Protein AF-A0A9W8TPR9-F1 (afdb_monomer)

Secondary structure (DSSP, 8-state):
------------PPPPPPPPSSSSPPPPTTSPPTGGGSTT--GGGS----TT-EETTTEEEEEEEEEETTEEEEEEEESS----SS---SEEEEE-----

Foldseek 3Di:
DDDPPPPPDQQQFADQDDDDPDDDDDDDPVDDDDQSPDPPDDPVQDDPDDQQDDDPSFWHFHDWPDDDPFWTKTWTFGRRDDDDDDDDDRTDTDIDGRDD

Solvent-accessible surface area (backbone atoms only — not comparable to full-atom values): 6944 Å² total; per-residue (Å²): 136,86,81,80,75,80,77,74,70,73,76,77,62,50,78,80,80,87,72,81,92,66,95,70,86,81,78,61,88,87,58,75,51,79,66,67,70,43,98,82,60,49,77,90,69,51,81,91,79,51,76,66,44,63,49,90,88,33,35,33,30,70,43,81,74,49,73,56,101,72,38,52,36,44,40,25,41,54,25,69,71,73,87,71,86,76,91,73,79,68,68,53,88,54,78,58,69,68,80,132

pLDDT: mean 75.68, std 17.82, range [37.09, 94.62]

Nearest PDB structures (foldseek):
  6pk6-assembly1_A  TM=8.295E-01  e=2.192E-02  Homo sapiens
  4ifc-assembly1_A  TM=8.035E-01  e=2.338E-02  Homo sapiens
  3llt-assembly1_A  TM=7.956E-01  e=9.649E-02  Plasmodium falciparum 3D7
  7mxk-assembly1_A  TM=4.853E-01  e=1.515E-01  Corynebacterium glutamicum ATCC 13032
  7mxb-assembly1_A  TM=5.481E-01  e=5.154E-01  Corynebacterium glutamicum ATCC 13032

Sequence (100 aa):
MISLRRVSSPTAAIMPRRFPTTGFELIDPAIKIEEETLPYYEEHEYYPMQIRNVVDDHYQVVAKLGYGATSTVWLARDLRKWEVLGAQSPYSYTKAQSGT

Structure (mmCIF, N/CA/C/O backbone):
data_AF-A0A9W8TPR9-F1
#
_entry.id   AF-A0A9W8TPR9-F1
#
loop_
_atom_site.group_PDB
_atom_site.id
_atom_site.type_symbol
_atom_site.label_atom_id
_atom_site.label_alt_id
_atom_site.label_comp_id
_atom_site.label_asym_id
_atom_site.label_entity_id
_atom_site.label_seq_id
_atom_site.pdbx_PDB_ins_code
_atom_site.Cartn_x
_atom_site.Cartn_y
_atom_site.Cartn_z
_atom_site.occupancy
_atom_site.B_iso_or_equiv
_atom_site.auth_seq_id
_atom_site.auth_comp_id
_atom_site.auth_asym_id
_atom_site.auth_atom_id
_atom_site.pdbx_PDB_model_num
ATOM 1 N N . MET A 1 1 ? 13.637 4.658 -52.936 1.00 41.22 1 MET A N 1
ATOM 2 C CA . MET A 1 1 ? 13.528 5.421 -51.673 1.00 41.22 1 MET A CA 1
ATOM 3 C C . MET A 1 1 ? 13.384 4.415 -50.544 1.00 41.22 1 MET A C 1
ATOM 5 O O . MET A 1 1 ? 12.442 3.636 -50.568 1.00 41.22 1 MET A O 1
ATOM 9 N N . ILE A 1 2 ? 14.363 4.328 -49.644 1.00 37.09 2 ILE A N 1
ATOM 10 C CA . ILE A 1 2 ? 14.395 3.306 -48.589 1.00 37.09 2 ILE A CA 1
ATOM 11 C C . ILE A 1 2 ? 13.650 3.887 -47.384 1.00 37.09 2 ILE A C 1
ATOM 13 O O . ILE A 1 2 ? 14.084 4.883 -46.812 1.00 37.09 2 ILE A O 1
ATOM 17 N N . SER A 1 3 ? 12.494 3.317 -47.047 1.00 46.28 3 SER A N 1
ATOM 18 C CA . SER A 1 3 ? 11.721 3.717 -45.869 1.00 46.28 3 SER A CA 1
ATOM 19 C C . SER A 1 3 ? 12.470 3.280 -44.607 1.00 46.28 3 SER A C 1
ATOM 21 O O . SER A 1 3 ? 12.589 2.085 -44.326 1.00 46.28 3 SER A O 1
ATOM 23 N N . LEU A 1 4 ? 13.009 4.250 -43.864 1.00 46.00 4 LEU A N 1
ATOM 24 C CA . LEU A 1 4 ? 13.567 4.034 -42.532 1.00 46.00 4 LEU A CA 1
ATOM 25 C C . LEU A 1 4 ? 12.408 3.785 -41.569 1.00 46.00 4 LEU A C 1
ATOM 27 O O . LEU A 1 4 ? 11.793 4.710 -41.041 1.00 46.00 4 LEU A O 1
ATOM 31 N N . ARG A 1 5 ? 12.105 2.508 -41.340 1.00 50.84 5 ARG A N 1
ATOM 32 C CA . ARG A 1 5 ? 11.255 2.099 -40.223 1.00 50.84 5 ARG A CA 1
ATOM 33 C C . ARG A 1 5 ? 12.059 2.408 -38.967 1.00 50.84 5 ARG A C 1
ATOM 35 O O . ARG A 1 5 ? 13.047 1.732 -38.687 1.00 50.84 5 ARG A O 1
ATOM 42 N N . ARG A 1 6 ? 11.685 3.459 -38.241 1.00 50.12 6 ARG A N 1
ATOM 43 C CA . ARG A 1 6 ? 12.199 3.696 -36.893 1.00 50.12 6 ARG A CA 1
ATOM 44 C C . ARG A 1 6 ? 11.713 2.529 -36.043 1.00 50.12 6 ARG A C 1
ATOM 46 O O . ARG A 1 6 ? 10.575 2.529 -35.590 1.00 50.12 6 ARG A O 1
ATOM 53 N N . VAL A 1 7 ? 12.551 1.510 -35.882 1.00 48.41 7 VAL A N 1
ATOM 54 C CA . VAL A 1 7 ? 12.337 0.497 -34.854 1.00 48.41 7 VAL A CA 1
ATOM 55 C C . VAL A 1 7 ? 12.568 1.229 -33.541 1.00 48.41 7 VAL A C 1
ATOM 57 O O . VAL A 1 7 ? 13.702 1.455 -33.127 1.00 48.41 7 VAL A O 1
ATOM 60 N N . SER A 1 8 ? 11.490 1.710 -32.928 1.00 51.19 8 SER A N 1
ATOM 61 C CA . SER A 1 8 ? 11.511 2.019 -31.508 1.00 51.19 8 SER A CA 1
ATOM 62 C C . SER A 1 8 ? 11.791 0.697 -30.808 1.00 51.19 8 SER A C 1
ATOM 64 O O . SER A 1 8 ? 10.899 -0.148 -30.724 1.00 51.19 8 SER A O 1
ATOM 66 N N . SER A 1 9 ? 13.039 0.480 -30.381 1.00 49.88 9 SER A N 1
ATOM 67 C CA . SER A 1 9 ? 13.333 -0.596 -29.438 1.00 49.88 9 SER A CA 1
ATOM 68 C C . SER A 1 9 ? 12.330 -0.475 -28.296 1.00 49.88 9 SER A C 1
ATOM 70 O O . SER A 1 9 ? 12.218 0.625 -27.742 1.00 49.88 9 SER A O 1
ATOM 72 N N . PRO A 1 10 ? 11.586 -1.536 -27.945 1.00 55.81 10 PRO A N 1
ATOM 73 C CA . PRO A 1 10 ? 10.855 -1.515 -26.696 1.00 55.81 10 PRO A CA 1
ATOM 74 C C . PRO A 1 10 ? 11.903 -1.267 -25.616 1.00 55.81 10 PRO A C 1
ATOM 76 O O . PRO A 1 10 ? 12.874 -2.020 -25.507 1.00 55.81 10 PRO A O 1
ATOM 79 N N . THR A 1 11 ? 11.768 -0.158 -24.889 1.00 58.88 11 THR A N 1
ATOM 80 C CA . THR A 1 11 ? 12.508 0.072 -23.651 1.00 58.88 11 THR A CA 1
ATOM 81 C C . THR A 1 11 ? 12.398 -1.228 -22.868 1.00 58.88 11 THR A C 1
ATOM 83 O O . THR A 1 11 ? 11.278 -1.661 -22.599 1.00 58.88 11 THR A O 1
ATOM 86 N N . ALA A 1 12 ? 13.513 -1.925 -22.642 1.00 61.50 12 ALA A N 1
ATOM 87 C CA . ALA A 1 12 ? 13.476 -3.261 -22.064 1.00 61.50 12 ALA A CA 1
ATOM 88 C C . ALA A 1 12 ? 12.872 -3.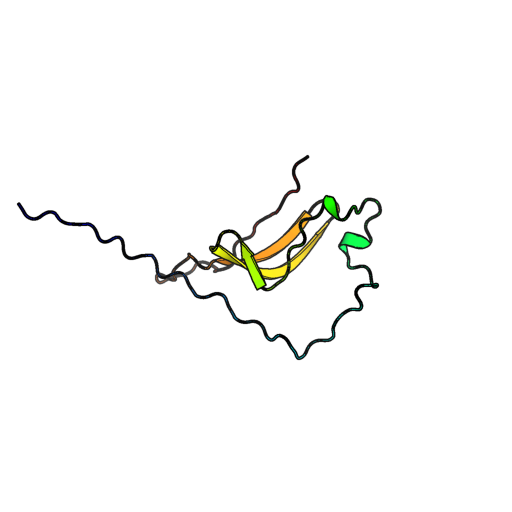150 -20.660 1.00 61.50 12 ALA A C 1
ATOM 90 O O . ALA A 1 12 ? 13.545 -2.708 -19.730 1.00 61.50 12 ALA A O 1
ATOM 91 N N . ALA A 1 13 ? 11.582 -3.469 -20.533 1.00 65.38 13 ALA A N 1
ATOM 92 C CA . ALA A 1 13 ? 10.887 -3.443 -19.261 1.00 65.38 13 ALA A CA 1
ATOM 93 C C . ALA A 1 13 ? 11.613 -4.400 -18.312 1.00 65.38 13 ALA A C 1
ATOM 95 O O . ALA A 1 13 ? 11.895 -5.553 -18.656 1.00 65.38 13 ALA A O 1
ATOM 96 N N . ILE A 1 14 ? 11.972 -3.903 -17.135 1.00 79.75 14 ILE A N 1
ATOM 97 C CA . ILE A 1 14 ? 12.659 -4.690 -16.120 1.00 79.75 14 ILE A CA 1
ATOM 98 C C . ILE A 1 14 ? 11.673 -5.743 -15.617 1.00 79.75 14 ILE A C 1
ATOM 100 O O . ILE A 1 14 ? 10.535 -5.426 -15.277 1.00 79.75 14 ILE A O 1
ATOM 104 N N . MET A 1 15 ? 12.106 -7.004 -15.536 1.00 86.25 15 MET A N 1
ATOM 105 C CA . MET A 1 15 ? 11.256 -8.046 -14.965 1.00 86.25 15 MET A CA 1
ATOM 106 C C . MET A 1 15 ? 10.887 -7.727 -13.504 1.00 86.25 15 MET A C 1
ATOM 108 O O . MET A 1 15 ? 11.767 -7.332 -12.723 1.00 86.25 15 MET A O 1
ATOM 112 N N . PRO A 1 16 ? 9.620 -7.955 -13.098 1.00 90.62 16 PRO A N 1
ATOM 113 C CA . PRO A 1 16 ? 9.216 -7.851 -11.705 1.00 90.62 16 PRO A CA 1
ATOM 114 C C . PRO A 1 16 ? 10.109 -8.709 -10.800 1.00 90.62 16 PRO A C 1
ATOM 116 O O . PRO A 1 16 ? 10.443 -9.856 -11.107 1.00 90.62 16 PRO A O 1
ATOM 119 N N . ARG A 1 17 ? 10.494 -8.163 -9.645 1.00 89.62 17 ARG A N 1
ATOM 120 C CA . ARG A 1 17 ? 11.240 -8.887 -8.613 1.00 89.62 17 ARG A CA 1
ATOM 121 C C . ARG A 1 17 ? 10.402 -10.060 -8.103 1.00 89.62 17 ARG A C 1
ATOM 123 O O . ARG A 1 17 ? 9.229 -9.903 -7.775 1.00 89.62 17 ARG A O 1
ATOM 130 N N . ARG A 1 18 ? 11.031 -11.225 -7.954 1.00 92.06 18 ARG A N 1
ATOM 131 C CA . ARG A 1 18 ? 10.437 -12.356 -7.235 1.00 92.06 18 ARG A CA 1
ATOM 132 C C . ARG A 1 18 ? 10.599 -12.148 -5.734 1.00 92.06 18 ARG A C 1
ATOM 134 O O . ARG A 1 18 ? 11.693 -11.842 -5.268 1.00 92.06 18 ARG A O 1
ATOM 141 N N . PHE A 1 19 ? 9.517 -12.339 -4.994 1.00 88.50 19 PHE A N 1
ATOM 142 C CA . PHE A 1 19 ? 9.526 -12.305 -3.536 1.00 88.50 19 PHE A CA 1
ATOM 143 C C . PHE A 1 19 ? 9.469 -13.735 -2.994 1.00 88.50 19 PHE A C 1
ATOM 145 O O . PHE A 1 19 ? 8.757 -14.564 -3.571 1.00 88.50 19 PHE A O 1
ATOM 152 N N . PRO A 1 20 ? 10.186 -14.040 -1.899 1.00 89.25 20 PRO A N 1
ATOM 153 C CA . PRO A 1 20 ? 10.075 -15.339 -1.247 1.00 89.25 20 PRO A CA 1
ATOM 154 C C . PRO A 1 20 ? 8.626 -15.553 -0.804 1.00 89.25 20 PRO A C 1
ATOM 156 O O . PRO A 1 20 ? 8.009 -14.646 -0.261 1.00 89.25 20 PRO A O 1
ATOM 159 N N . THR A 1 21 ? 8.037 -16.712 -1.082 1.00 86.12 21 THR A N 1
ATOM 160 C CA . THR A 1 21 ? 6.665 -17.068 -0.660 1.00 86.12 21 THR A CA 1
ATOM 161 C C . THR A 1 21 ? 6.623 -17.735 0.713 1.00 86.12 21 THR A C 1
ATOM 163 O O . THR A 1 21 ? 5.544 -18.017 1.213 1.00 86.12 21 THR A O 1
ATOM 166 N N . THR A 1 22 ? 7.786 -17.990 1.309 1.00 89.69 22 THR A N 1
ATOM 167 C CA . THR A 1 22 ? 7.968 -18.706 2.574 1.00 89.69 22 THR A CA 1
ATOM 168 C C . THR A 1 22 ? 9.040 -18.016 3.419 1.00 89.69 22 THR A C 1
ATOM 170 O O . THR A 1 22 ? 9.798 -17.193 2.903 1.00 89.69 22 THR A O 1
ATOM 173 N N . GLY A 1 23 ? 9.150 -18.389 4.697 1.00 91.00 23 GLY A N 1
ATOM 174 C CA . GLY A 1 23 ? 10.150 -17.828 5.618 1.00 91.00 23 GLY A CA 1
ATOM 175 C C . GLY A 1 23 ? 9.674 -16.594 6.389 1.00 91.00 23 GLY A C 1
ATOM 176 O O . GLY A 1 23 ? 10.492 -15.862 6.933 1.00 91.00 23 GLY A O 1
ATOM 177 N N . PHE A 1 24 ? 8.364 -16.365 6.421 1.00 88.00 24 PHE A N 1
ATOM 178 C CA . PHE A 1 24 ? 7.691 -15.377 7.256 1.00 88.00 24 PHE A CA 1
ATOM 179 C C . PHE A 1 24 ? 6.459 -16.028 7.886 1.00 88.00 24 PHE A C 1
ATOM 181 O O . PHE A 1 24 ? 5.914 -16.988 7.334 1.00 88.00 24 PHE A O 1
ATOM 188 N N . GLU A 1 25 ? 6.041 -15.519 9.040 1.00 89.44 25 GLU A N 1
ATOM 189 C CA . GLU A 1 25 ? 4.797 -15.940 9.677 1.00 89.44 25 GLU A CA 1
ATOM 190 C C . GLU A 1 25 ? 3.605 -15.337 8.930 1.00 89.44 25 GLU A C 1
ATOM 192 O O . GLU A 1 25 ? 3.611 -14.163 8.552 1.00 89.44 25 GLU A O 1
ATOM 197 N N . LEU A 1 26 ? 2.591 -16.164 8.684 1.00 86.00 26 LEU A N 1
ATOM 198 C CA . LEU A 1 26 ? 1.305 -15.701 8.184 1.00 86.00 26 LEU A CA 1
ATOM 199 C C . LEU A 1 26 ? 0.493 -15.166 9.357 1.00 86.00 26 LEU A C 1
ATOM 201 O O . LEU A 1 26 ? 0.354 -15.831 10.381 1.00 86.00 26 LEU A O 1
ATOM 205 N N . ILE A 1 27 ? -0.049 -13.969 9.179 1.00 84.81 27 ILE A N 1
ATOM 206 C CA . ILE A 1 27 ? -1.004 -13.382 10.111 1.00 84.81 27 ILE A CA 1
ATOM 207 C C . ILE A 1 27 ? -2.348 -14.085 9.891 1.00 84.81 27 ILE A C 1
ATOM 209 O O . ILE A 1 27 ? -2.748 -14.307 8.745 1.00 84.81 27 ILE A O 1
ATOM 213 N N . ASP A 1 28 ? -3.019 -14.462 10.980 1.00 88.94 28 ASP A N 1
ATOM 214 C CA . ASP A 1 28 ? -4.383 -14.988 10.924 1.00 88.94 28 ASP A CA 1
ATOM 215 C C . ASP A 1 28 ? -5.298 -13.929 10.279 1.00 88.94 28 ASP A C 1
ATOM 217 O O . ASP A 1 28 ? -5.321 -12.799 10.769 1.00 88.94 28 ASP A O 1
ATOM 221 N N . PRO A 1 29 ? -6.054 -14.255 9.214 1.00 84.56 29 PRO A N 1
ATOM 222 C CA . PRO A 1 29 ? -6.989 -13.324 8.582 1.00 84.56 29 PRO A CA 1
ATOM 223 C C . PRO A 1 29 ? -8.024 -12.706 9.535 1.00 84.56 29 PRO A C 1
ATOM 225 O O . PRO A 1 29 ? -8.612 -11.683 9.204 1.00 84.56 29 PRO A O 1
ATOM 228 N N . ALA A 1 30 ? -8.275 -13.312 10.700 1.00 87.88 30 ALA A N 1
ATOM 229 C CA . ALA A 1 30 ? -9.151 -12.748 11.727 1.00 87.88 30 ALA A CA 1
ATOM 230 C C . ALA A 1 30 ? -8.517 -11.577 12.505 1.00 87.88 30 ALA A C 1
ATOM 232 O O . ALA A 1 30 ? -9.221 -10.846 13.208 1.00 87.88 30 ALA A O 1
ATOM 233 N N . ILE A 1 31 ? -7.194 -11.406 12.426 1.00 89.56 31 ILE A N 1
ATOM 234 C CA . ILE A 1 31 ? -6.480 -10.303 13.067 1.00 89.56 31 ILE A CA 1
ATOM 235 C C . ILE A 1 31 ? -6.580 -9.078 12.167 1.00 89.56 31 ILE A C 1
ATOM 237 O O . ILE A 1 31 ? -6.042 -9.061 11.062 1.00 89.56 31 ILE A O 1
ATOM 241 N N . LYS A 1 32 ? -7.214 -8.029 12.695 1.00 86.12 32 LYS A N 1
ATOM 242 C CA . LYS A 1 32 ? -7.338 -6.754 11.996 1.00 86.12 32 LYS A CA 1
ATOM 243 C C . LYS A 1 32 ? -5.976 -6.128 11.725 1.00 86.12 32 LYS A C 1
ATOM 245 O O . LYS A 1 32 ? -5.195 -5.928 12.661 1.00 86.12 32 LYS A O 1
ATOM 250 N N . ILE A 1 33 ? -5.724 -5.776 10.469 1.00 84.50 33 ILE A N 1
ATOM 251 C CA . ILE A 1 33 ? -4.556 -4.964 10.099 1.00 84.50 33 ILE A CA 1
ATOM 252 C C . ILE A 1 33 ? -4.822 -3.487 10.385 1.00 84.50 33 ILE A C 1
ATOM 254 O O . ILE A 1 33 ? -5.926 -3.100 10.764 1.00 84.50 33 ILE A O 1
ATOM 258 N N . GLU A 1 34 ? -3.814 -2.632 10.247 1.00 84.06 34 GLU A N 1
ATOM 259 C CA . GLU A 1 34 ? -3.896 -1.311 10.851 1.00 84.06 34 GLU A CA 1
ATOM 260 C C . GLU A 1 34 ? -5.012 -0.419 10.276 1.00 84.06 34 GLU A C 1
ATOM 262 O O . GLU A 1 34 ? -5.701 0.245 11.052 1.00 84.06 34 GLU A O 1
ATOM 267 N N . GLU A 1 35 ? -5.265 -0.440 8.962 1.00 81.88 35 GLU A N 1
ATOM 268 C CA . GLU A 1 35 ? -6.410 0.265 8.361 1.00 81.88 35 GLU A CA 1
ATOM 269 C C . GLU A 1 35 ? -7.755 -0.226 8.918 1.00 81.88 35 GLU A C 1
ATOM 271 O O . GLU A 1 35 ? -8.636 0.585 9.190 1.00 81.88 35 GLU A O 1
ATOM 276 N N . GLU A 1 36 ? -7.894 -1.529 9.168 1.00 85.69 36 GLU A N 1
ATOM 277 C CA . GLU A 1 36 ? -9.128 -2.168 9.658 1.00 85.69 36 GLU A CA 1
ATOM 278 C C . GLU A 1 36 ? -9.456 -1.824 11.122 1.00 85.69 36 GLU A C 1
ATOM 280 O O . GLU A 1 36 ? -10.547 -2.128 11.628 1.00 85.69 36 GLU A O 1
ATOM 285 N N . THR A 1 37 ? -8.509 -1.193 11.824 1.00 87.19 37 THR A N 1
ATOM 286 C CA . THR A 1 37 ? -8.707 -0.662 13.181 1.00 87.19 37 THR A CA 1
ATOM 287 C C . THR A 1 37 ? -9.343 0.728 13.198 1.00 87.19 37 THR A C 1
ATOM 289 O O . THR A 1 37 ? -9.738 1.204 14.267 1.00 87.19 37 THR A O 1
ATOM 292 N N . LEU A 1 38 ? -9.462 1.391 12.043 1.00 85.62 38 LEU A N 1
ATOM 293 C CA . LEU A 1 38 ? -10.008 2.740 11.965 1.00 85.62 38 LEU A CA 1
ATOM 294 C C . LEU A 1 38 ? -11.528 2.742 12.233 1.00 85.62 38 LEU A C 1
ATOM 296 O O . LEU A 1 38 ? -12.233 1.859 11.749 1.00 85.62 38 LEU A O 1
ATOM 300 N N . PRO A 1 39 ? -12.068 3.751 12.952 1.00 83.44 39 PRO A N 1
ATOM 301 C CA . PRO A 1 39 ? -13.487 3.795 13.333 1.00 83.44 39 PRO A CA 1
ATOM 302 C C . PRO A 1 39 ? -14.480 3.815 12.162 1.00 83.44 39 PRO A C 1
ATOM 304 O O . PRO A 1 39 ? -15.655 3.536 12.366 1.00 83.44 39 PRO A O 1
ATOM 307 N N . TYR A 1 40 ? -14.008 4.177 10.968 1.00 83.25 40 TYR A N 1
ATOM 308 C CA . TYR A 1 40 ? -14.801 4.328 9.747 1.00 83.25 40 TYR A CA 1
ATOM 309 C C . TYR A 1 40 ? -14.243 3.468 8.608 1.00 83.25 40 TYR A C 1
ATOM 311 O O . TYR A 1 40 ? -14.339 3.841 7.445 1.00 83.25 40 TYR A O 1
ATOM 319 N N . TYR A 1 41 ? -13.570 2.366 8.943 1.00 83.38 41 TYR A N 1
ATOM 320 C CA . TYR A 1 41 ? -13.089 1.438 7.933 1.00 83.38 41 TYR A CA 1
ATOM 321 C C . TYR A 1 41 ? -14.264 0.696 7.292 1.00 83.38 41 TYR A C 1
ATOM 323 O O . TYR A 1 41 ? -14.990 -0.024 7.975 1.00 83.38 41 TYR A O 1
ATOM 331 N N . GLU A 1 42 ? -14.381 0.821 5.976 1.00 84.31 42 GLU A N 1
ATOM 332 C CA . GLU A 1 42 ? -15.289 0.044 5.138 1.00 84.31 42 GLU A CA 1
ATOM 333 C C . GLU A 1 42 ? -14.455 -0.636 4.046 1.00 84.31 42 GLU A C 1
ATOM 335 O O . GLU A 1 42 ? -13.813 0.041 3.244 1.00 84.31 42 GLU A O 1
ATOM 340 N N . GLU A 1 43 ? -14.441 -1.973 4.002 1.00 81.69 43 GLU A N 1
ATOM 341 C CA . GLU A 1 43 ? -13.557 -2.759 3.117 1.00 81.69 43 GLU A CA 1
ATOM 342 C C . GLU A 1 43 ? -13.648 -2.316 1.647 1.00 81.69 43 GLU A C 1
ATOM 344 O O . GLU A 1 43 ? -12.635 -2.205 0.959 1.00 81.69 43 GLU A O 1
ATOM 349 N N . HIS A 1 44 ? -14.853 -1.983 1.177 1.00 83.31 44 HIS A N 1
ATOM 350 C CA . HIS A 1 44 ? -15.093 -1.564 -0.204 1.00 83.31 44 HIS A CA 1
ATOM 351 C C . HIS A 1 44 ? -14.554 -0.163 -0.545 1.00 83.31 44 HIS A C 1
ATOM 353 O O . HIS A 1 44 ? -14.480 0.188 -1.722 1.00 83.31 44 HIS A O 1
ATOM 359 N N . GLU A 1 45 ? -14.211 0.660 0.452 1.00 81.62 45 GLU A N 1
ATOM 360 C CA . GLU A 1 45 ? -13.624 1.995 0.246 1.00 81.62 45 GLU A CA 1
ATOM 361 C C . GLU A 1 45 ? -12.095 1.948 0.127 1.00 81.62 45 GLU A C 1
ATOM 363 O O . GLU A 1 45 ? -11.473 2.920 -0.318 1.00 81.62 45 GLU A O 1
ATOM 368 N N . TYR A 1 46 ? -11.480 0.817 0.488 1.00 77.25 46 TYR A N 1
ATOM 369 C CA . TYR A 1 46 ? -10.037 0.629 0.440 1.00 77.25 46 TYR A CA 1
ATOM 370 C C . TYR A 1 46 ? -9.633 -0.238 -0.746 1.00 77.25 46 TYR A C 1
ATOM 372 O O . TYR A 1 46 ? -10.179 -1.304 -1.009 1.00 77.25 46 TYR A O 1
ATOM 380 N N . TYR A 1 47 ? -8.602 0.206 -1.459 1.00 80.38 47 TYR A N 1
ATOM 381 C CA . TYR A 1 47 ? -8.009 -0.597 -2.517 1.00 80.38 47 TYR A CA 1
ATOM 382 C C . TYR A 1 47 ? -7.139 -1.709 -1.895 1.00 80.38 47 TYR A C 1
ATOM 384 O O . TYR A 1 47 ? -6.170 -1.374 -1.202 1.00 80.38 47 TYR A O 1
ATOM 3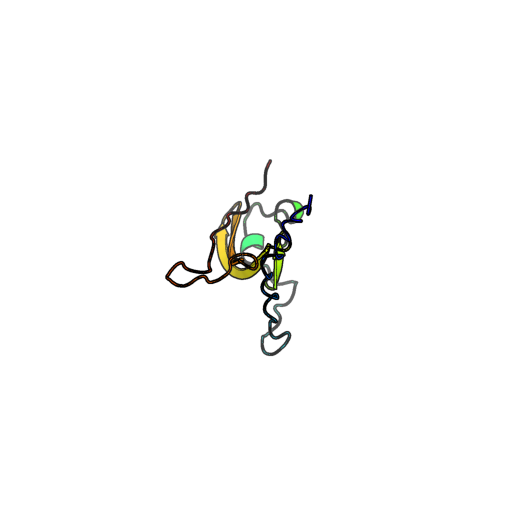92 N N . PRO A 1 48 ? -7.414 -3.007 -2.148 1.00 81.25 48 PRO A N 1
ATOM 393 C CA . PRO A 1 48 ? -6.731 -4.134 -1.503 1.00 81.25 48 PRO A CA 1
ATOM 394 C C . PRO A 1 48 ? -5.340 -4.388 -2.113 1.00 81.25 48 PRO A C 1
ATOM 396 O O . PRO A 1 48 ? -5.058 -5.440 -2.689 1.00 81.25 48 PRO A O 1
ATOM 399 N N . MET A 1 49 ? -4.454 -3.394 -2.027 1.00 88.44 49 MET A N 1
ATOM 400 C CA . MET A 1 49 ? -3.085 -3.477 -2.537 1.00 88.44 49 MET A CA 1
ATOM 401 C C . MET A 1 49 ? -2.260 -4.475 -1.714 1.00 88.44 49 MET A C 1
ATOM 403 O O . MET A 1 49 ? -2.260 -4.444 -0.485 1.00 88.44 49 MET A O 1
ATOM 407 N N . GLN A 1 50 ? -1.479 -5.309 -2.394 1.00 88.81 50 GLN A N 1
ATOM 408 C CA . GLN A 1 50 ? -0.565 -6.275 -1.795 1.00 88.81 50 GLN A CA 1
ATOM 409 C C . GLN A 1 50 ? 0.867 -6.075 -2.300 1.00 88.81 50 GLN A C 1
ATOM 411 O O . GLN A 1 50 ? 1.123 -5.713 -3.454 1.00 88.81 50 GLN A O 1
ATOM 416 N N . ILE A 1 51 ? 1.841 -6.389 -1.441 1.00 90.50 51 ILE A N 1
ATOM 417 C CA . ILE A 1 51 ? 3.241 -6.522 -1.864 1.00 90.50 51 ILE A CA 1
ATOM 418 C C . ILE A 1 51 ? 3.304 -7.554 -2.995 1.00 90.50 51 ILE A C 1
ATOM 420 O O . ILE A 1 51 ? 2.657 -8.596 -2.908 1.00 90.50 51 ILE A O 1
ATOM 424 N N . ARG A 1 52 ? 4.132 -7.287 -4.015 1.00 92.00 52 ARG A N 1
ATOM 425 C CA . ARG A 1 52 ? 4.267 -8.009 -5.300 1.00 92.00 52 ARG A CA 1
ATOM 426 C C . ARG A 1 52 ? 3.326 -7.545 -6.400 1.00 92.00 52 ARG A C 1
ATOM 428 O O . ARG A 1 52 ? 3.656 -7.830 -7.553 1.00 92.00 52 ARG A O 1
ATOM 435 N N . ASN A 1 53 ? 2.209 -6.874 -6.098 1.00 93.38 53 ASN A N 1
ATOM 436 C CA . ASN A 1 53 ? 1.324 -6.401 -7.161 1.00 93.38 53 ASN A CA 1
ATOM 437 C C . ASN A 1 53 ? 2.093 -5.506 -8.134 1.00 93.38 53 ASN A C 1
ATOM 439 O O . ASN A 1 53 ? 2.944 -4.711 -7.730 1.00 93.38 53 ASN A O 1
ATOM 443 N N . VAL A 1 54 ? 1.785 -5.665 -9.418 1.00 92.75 54 VAL A N 1
ATOM 444 C CA . VAL A 1 54 ? 2.267 -4.791 -10.481 1.00 92.75 54 VAL A CA 1
ATOM 445 C C . VAL A 1 54 ? 1.078 -3.970 -10.949 1.00 92.75 54 VAL A C 1
ATOM 447 O O . VAL A 1 54 ? 0.078 -4.525 -11.396 1.00 92.75 54 VAL A O 1
ATOM 450 N N . VAL A 1 55 ? 1.184 -2.655 -10.803 1.00 91.69 55 VAL A N 1
ATOM 451 C CA . VAL A 1 55 ? 0.161 -1.696 -11.222 1.00 91.69 55 VAL A CA 1
ATOM 452 C C . VAL A 1 55 ? 0.552 -1.142 -12.588 1.00 91.69 55 VAL A C 1
ATOM 454 O O . VAL A 1 55 ? 1.701 -0.729 -12.773 1.00 91.69 55 VAL A O 1
ATOM 457 N N . ASP A 1 56 ? -0.391 -1.152 -13.534 1.00 89.50 56 ASP A N 1
ATOM 458 C CA . ASP A 1 56 ? -0.214 -0.666 -14.915 1.00 89.50 56 ASP A CA 1
ATOM 459 C C . ASP A 1 56 ? 0.997 -1.280 -15.650 1.00 89.50 56 ASP A C 1
ATOM 461 O O . ASP A 1 56 ? 1.657 -0.616 -16.442 1.00 89.50 56 ASP A O 1
ATOM 465 N N . ASP A 1 57 ? 1.378 -2.525 -15.343 1.00 87.44 57 ASP A N 1
ATOM 466 C CA . ASP A 1 57 ? 2.598 -3.154 -15.885 1.00 87.44 57 ASP A CA 1
ATOM 467 C C . ASP A 1 57 ? 3.875 -2.299 -15.694 1.00 87.44 57 ASP A C 1
ATOM 469 O O . ASP A 1 57 ? 4.837 -2.383 -16.464 1.00 87.44 57 ASP A O 1
ATOM 473 N N . HIS A 1 58 ? 3.882 -1.431 -14.674 1.00 89.50 58 HIS A N 1
ATOM 474 C CA . HIS A 1 58 ? 4.900 -0.395 -14.480 1.00 89.50 58 HIS A CA 1
ATOM 475 C C . HIS A 1 58 ? 5.425 -0.372 -13.053 1.00 89.50 58 HIS A C 1
ATOM 477 O O . HIS A 1 58 ? 6.635 -0.401 -12.849 1.00 89.50 58 HIS A O 1
ATOM 483 N N . TYR A 1 59 ? 4.552 -0.340 -12.055 1.00 92.12 59 TYR A N 1
ATOM 484 C CA . TYR A 1 59 ? 4.967 -0.138 -10.671 1.00 92.12 59 TYR A CA 1
ATOM 485 C C . TYR A 1 59 ? 4.788 -1.416 -9.871 1.00 92.12 59 TYR A C 1
ATOM 487 O O . TYR A 1 59 ? 3.666 -1.836 -9.603 1.00 92.12 59 TYR A O 1
ATOM 495 N N . GLN A 1 60 ? 5.897 -2.032 -9.466 1.00 94.19 60 GLN A N 1
ATOM 496 C CA . GLN A 1 60 ? 5.853 -3.189 -8.583 1.00 94.19 60 GLN A CA 1
ATOM 497 C C . GLN A 1 60 ? 5.888 -2.755 -7.117 1.00 94.19 60 GLN A C 1
ATOM 499 O O . GLN A 1 60 ? 6.895 -2.212 -6.660 1.00 94.19 60 GLN A O 1
ATOM 504 N N . VAL A 1 61 ? 4.837 -3.059 -6.361 1.00 94.62 61 VAL A N 1
ATOM 505 C CA . VAL A 1 61 ? 4.748 -2.774 -4.923 1.00 94.62 61 VAL A CA 1
ATOM 506 C C . VAL A 1 61 ? 5.745 -3.634 -4.145 1.00 94.62 61 VAL A C 1
ATOM 508 O O . VAL A 1 61 ? 5.758 -4.862 -4.275 1.00 94.62 61 VAL A O 1
ATOM 511 N N . VAL A 1 62 ? 6.583 -2.996 -3.323 1.00 94.25 62 VAL A N 1
ATOM 512 C CA . VAL A 1 62 ? 7.671 -3.663 -2.584 1.00 94.25 62 VAL A CA 1
ATOM 513 C C . VAL A 1 62 ? 7.545 -3.558 -1.066 1.00 94.25 62 VAL A C 1
ATOM 515 O O . VAL A 1 62 ? 8.036 -4.447 -0.376 1.00 94.25 62 VAL A O 1
ATOM 518 N N . ALA A 1 63 ? 6.897 -2.513 -0.5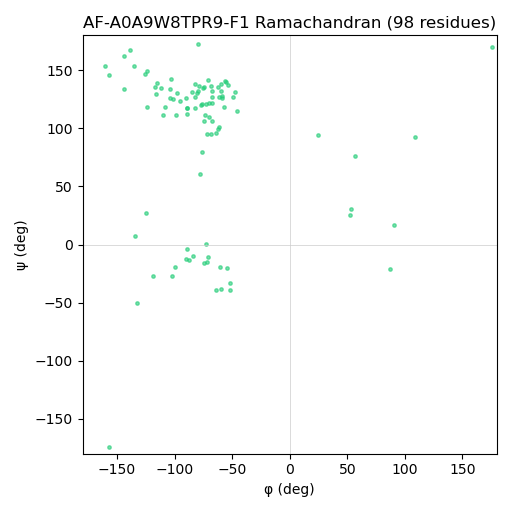47 1.00 92.12 63 ALA A N 1
ATOM 519 C CA . ALA A 1 63 ? 6.662 -2.333 0.885 1.00 92.12 63 ALA A CA 1
AT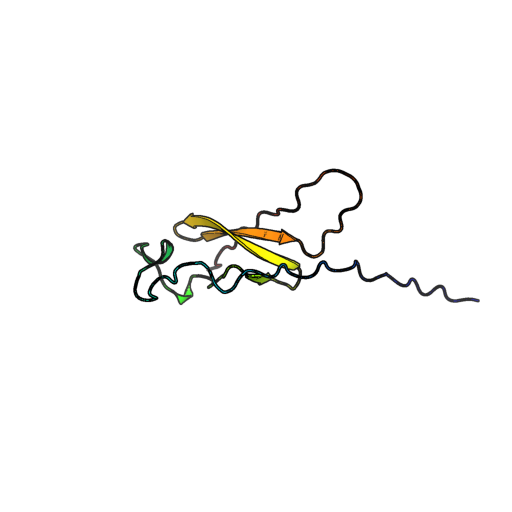OM 520 C C . ALA A 1 63 ? 5.511 -1.349 1.138 1.00 92.12 63 ALA A C 1
ATOM 522 O O . ALA A 1 63 ? 5.278 -0.444 0.335 1.00 92.12 63 ALA A O 1
ATOM 523 N N . LYS A 1 64 ? 4.836 -1.494 2.279 1.00 92.06 64 LYS A N 1
ATOM 524 C CA . LYS A 1 64 ? 3.939 -0.476 2.84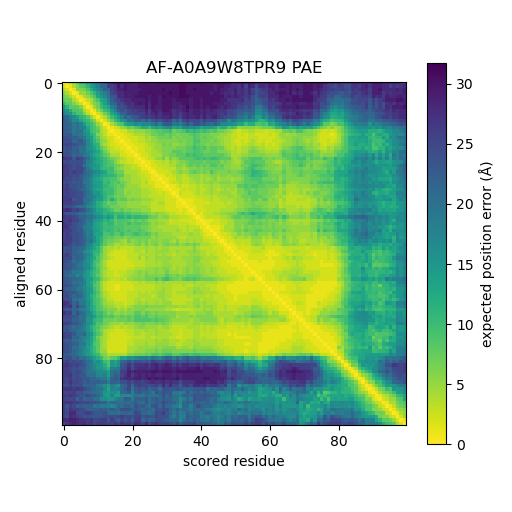1 1.00 92.06 64 LYS A CA 1
ATOM 525 C C . LYS A 1 64 ? 4.784 0.508 3.653 1.00 92.06 64 LYS A C 1
ATOM 527 O O . LYS A 1 64 ? 5.617 0.075 4.444 1.00 92.06 64 LYS A O 1
ATOM 532 N N . LEU A 1 65 ? 4.609 1.809 3.434 1.00 91.44 65 LEU A N 1
ATOM 533 C CA . LEU A 1 65 ? 5.353 2.856 4.150 1.00 91.44 65 LEU A CA 1
ATOM 534 C C . LEU A 1 65 ? 4.530 3.512 5.258 1.00 91.44 65 LEU A C 1
ATOM 536 O O . LEU A 1 65 ? 5.096 4.028 6.216 1.00 91.44 65 LEU A O 1
ATOM 540 N N . GLY A 1 66 ? 3.206 3.515 5.125 1.00 88.94 66 GLY A N 1
ATOM 541 C CA . GLY A 1 66 ? 2.312 4.094 6.117 1.00 88.94 66 GLY A CA 1
ATOM 542 C C . GLY A 1 66 ? 0.860 4.051 5.669 1.00 88.94 66 GLY A C 1
ATOM 543 O O . GLY A 1 66 ? 0.566 3.744 4.514 1.00 88.94 66 GLY A O 1
ATOM 544 N N . TYR A 1 67 ? -0.036 4.371 6.591 1.00 87.75 67 TYR A N 1
ATOM 545 C CA . TYR A 1 67 ? -1.477 4.410 6.382 1.00 87.75 67 TYR A CA 1
ATOM 546 C C . TYR A 1 67 ? -2.081 5.567 7.183 1.00 87.75 67 TYR A C 1
ATOM 548 O O . TYR A 1 67 ? -1.456 6.115 8.093 1.00 87.75 67 TYR A O 1
ATOM 556 N N . GLY A 1 68 ? -3.293 5.958 6.818 1.00 83.50 68 GLY A N 1
ATOM 557 C CA . GLY A 1 68 ? -4.085 6.956 7.517 1.00 83.50 68 GLY A CA 1
ATOM 558 C C . GLY A 1 68 ? -5.563 6.760 7.217 1.00 83.50 68 GLY A C 1
ATOM 559 O O . GLY A 1 68 ? -5.939 5.817 6.526 1.00 83.50 68 GLY A O 1
ATOM 560 N N . ALA A 1 69 ? -6.388 7.686 7.705 1.00 78.50 69 ALA A N 1
ATOM 561 C CA . ALA A 1 69 ? -7.843 7.578 7.629 1.00 78.50 69 ALA A CA 1
ATOM 562 C C . ALA A 1 69 ? -8.383 7.301 6.216 1.00 78.50 69 ALA A C 1
ATOM 564 O O . ALA A 1 69 ? -9.377 6.614 6.086 1.00 78.50 69 ALA A O 1
ATOM 565 N N . THR A 1 70 ? -7.739 7.812 5.164 1.00 80.31 70 THR A N 1
ATOM 566 C CA . THR A 1 70 ? -8.255 7.722 3.785 1.00 80.31 70 THR A CA 1
ATOM 567 C C . THR A 1 70 ? -7.206 7.309 2.755 1.00 80.31 70 THR A C 1
ATOM 569 O O . THR A 1 70 ? -7.442 7.391 1.552 1.00 80.31 70 THR A O 1
ATOM 572 N N . SER A 1 71 ? -6.000 6.930 3.183 1.00 81.44 71 SER A N 1
ATOM 573 C CA . SER A 1 71 ? -4.932 6.607 2.234 1.00 81.44 71 SER A CA 1
ATOM 574 C C . SER A 1 71 ? -3.872 5.701 2.828 1.00 81.44 71 SER A C 1
ATOM 576 O O . SER A 1 71 ? -3.468 5.895 3.975 1.00 81.44 71 SER A O 1
ATOM 578 N N . THR A 1 72 ? -3.326 4.830 1.987 1.00 87.81 72 THR A N 1
ATOM 579 C CA . THR A 1 72 ? -2.146 4.015 2.279 1.00 87.81 72 THR A CA 1
ATOM 580 C C 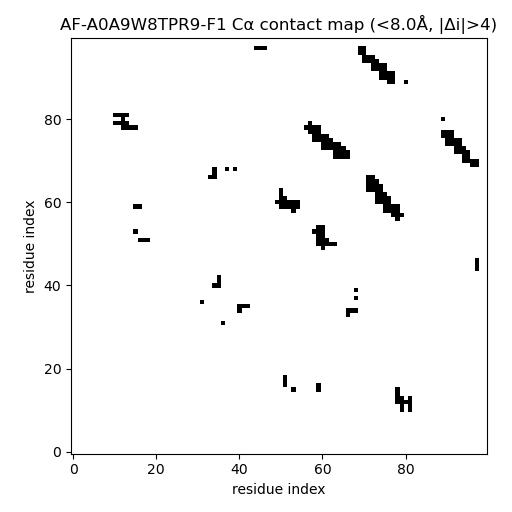. THR A 1 72 ? -1.030 4.391 1.312 1.00 87.81 72 THR A C 1
ATOM 582 O O . THR A 1 72 ? -1.252 4.568 0.111 1.00 87.81 72 THR A O 1
ATOM 585 N N . VAL A 1 73 ? 0.181 4.552 1.838 1.00 91.06 73 VAL A N 1
ATOM 586 C CA . VAL A 1 73 ? 1.372 4.899 1.061 1.00 91.06 73 VAL A CA 1
ATOM 587 C C . VAL A 1 73 ? 2.196 3.642 0.834 1.00 91.06 73 VAL A C 1
ATOM 589 O O . VAL A 1 73 ? 2.610 2.971 1.783 1.00 91.06 73 VAL A O 1
ATOM 592 N N . TRP A 1 74 ? 2.477 3.359 -0.434 1.00 93.62 74 TRP A N 1
ATOM 593 C CA . TRP A 1 74 ? 3.242 2.196 -0.862 1.00 93.62 74 TRP A CA 1
ATOM 594 C C . TRP A 1 74 ? 4.555 2.624 -1.508 1.00 93.62 74 TRP A C 1
ATOM 596 O O . TRP A 1 74 ? 4.610 3.572 -2.293 1.00 93.62 74 TRP A O 1
ATOM 606 N N . LEU A 1 75 ? 5.622 1.894 -1.199 1.00 93.75 75 LEU A N 1
ATOM 607 C CA . LEU A 1 75 ? 6.859 1.947 -1.957 1.00 93.75 75 LEU A CA 1
ATOM 608 C C . LEU A 1 75 ? 6.712 1.035 -3.169 1.00 93.75 75 LEU A C 1
ATOM 610 O O . LEU A 1 75 ? 6.415 -0.155 -3.017 1.00 93.75 75 LEU A O 1
ATOM 614 N N . ALA A 1 76 ? 6.976 1.572 -4.357 1.00 93.19 76 ALA A N 1
ATOM 615 C CA . ALA A 1 76 ? 6.995 0.798 -5.585 1.00 93.19 76 ALA A CA 1
ATOM 616 C C . ALA A 1 76 ? 8.312 0.970 -6.346 1.00 93.19 76 ALA A C 1
ATOM 618 O O . ALA A 1 76 ? 8.938 2.034 -6.337 1.00 93.19 76 ALA A O 1
ATOM 619 N N . ARG A 1 77 ? 8.720 -0.107 -7.014 1.00 90.31 77 ARG A N 1
ATOM 620 C CA . ARG A 1 77 ? 9.817 -0.120 -7.975 1.00 90.31 77 ARG A CA 1
ATOM 621 C C . ARG A 1 77 ? 9.260 0.178 -9.359 1.00 90.31 77 ARG A C 1
ATOM 623 O O . ARG A 1 77 ? 8.358 -0.519 -9.817 1.00 90.31 77 ARG A O 1
ATOM 630 N N . ASP A 1 78 ? 9.833 1.174 -10.020 1.00 90.25 78 ASP A N 1
ATOM 631 C CA . ASP A 1 78 ? 9.553 1.464 -11.424 1.00 90.25 78 ASP A CA 1
ATOM 632 C C . ASP A 1 78 ? 10.213 0.401 -12.329 1.00 90.25 78 ASP 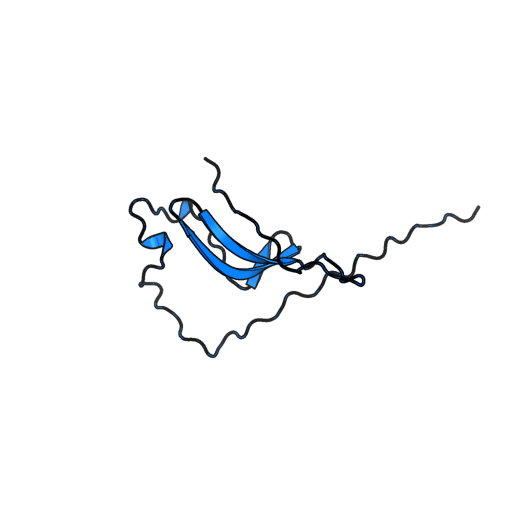A C 1
ATOM 634 O O . ASP A 1 78 ? 11.427 0.190 -12.272 1.00 90.25 78 ASP A O 1
ATOM 638 N N . LEU A 1 79 ? 9.407 -0.296 -1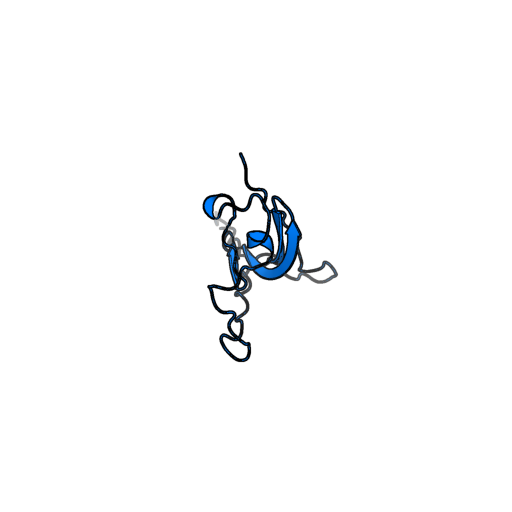3.133 1.00 88.31 79 LEU A N 1
ATOM 639 C CA . LEU A 1 79 ? 9.841 -1.326 -14.082 1.00 88.31 79 LEU A CA 1
ATOM 640 C C . LEU A 1 79 ? 10.158 -0.776 -15.484 1.00 88.31 79 LEU A C 1
ATOM 642 O O . LEU A 1 79 ? 10.753 -1.489 -16.293 1.00 88.31 79 LEU A O 1
ATOM 646 N N . ARG A 1 80 ? 9.779 0.469 -15.797 1.00 84.88 80 ARG A N 1
ATOM 647 C CA . ARG A 1 80 ? 10.005 1.119 -17.103 1.00 84.88 80 ARG A CA 1
ATOM 648 C C . ARG A 1 80 ? 11.208 2.069 -17.089 1.00 84.88 80 ARG A C 1
ATOM 650 O O . ARG A 1 80 ? 11.737 2.390 -18.156 1.00 84.88 80 ARG A O 1
ATOM 657 N N . LYS A 1 81 ? 11.663 2.521 -15.916 1.00 70.81 81 LYS A N 1
ATOM 658 C CA . LYS A 1 81 ? 12.839 3.392 -15.785 1.00 70.81 81 LYS A CA 1
ATOM 659 C C . LYS A 1 81 ? 14.113 2.579 -16.017 1.00 70.81 81 LYS A C 1
ATOM 661 O O . LYS A 1 81 ? 14.528 1.784 -15.178 1.00 70.81 81 LYS A O 1
ATOM 666 N N . TRP A 1 82 ? 14.730 2.788 -17.177 1.00 59.38 82 TRP A N 1
ATOM 667 C CA . TRP A 1 82 ? 16.048 2.241 -17.473 1.00 59.38 82 TRP A CA 1
ATOM 668 C C . TRP A 1 82 ? 17.131 3.080 -16.793 1.00 59.38 82 TRP A C 1
ATOM 670 O O . TRP A 1 82 ? 17.086 4.312 -16.793 1.00 59.38 82 TRP A O 1
ATOM 680 N N . GLU A 1 83 ? 18.101 2.399 -16.196 1.00 59.19 83 GLU A N 1
ATOM 681 C CA . GLU A 1 83 ? 19.280 3.009 -15.598 1.00 59.19 83 GLU A CA 1
ATOM 682 C C . GLU A 1 83 ? 20.244 3.427 -16.725 1.00 59.19 83 GLU A C 1
ATOM 684 O O . GLU A 1 83 ? 21.209 2.730 -17.030 1.00 59.19 83 GLU A O 1
ATOM 689 N N . VAL A 1 84 ? 19.983 4.568 -17.380 1.00 48.53 84 VAL A N 1
ATOM 690 C CA . VAL A 1 84 ? 21.091 5.313 -18.001 1.00 48.53 84 VAL A CA 1
ATOM 691 C C . VAL A 1 84 ? 21.833 5.957 -16.850 1.00 48.53 84 VAL A C 1
ATOM 693 O O . VAL A 1 84 ? 21.296 6.842 -16.189 1.00 48.53 84 VAL A O 1
ATOM 696 N N . LEU A 1 85 ? 23.050 5.484 -16.620 1.00 46.59 85 LEU A N 1
ATOM 697 C CA . LEU A 1 85 ? 24.203 6.262 -16.172 1.00 46.59 85 LEU A CA 1
ATOM 698 C C . LEU A 1 85 ? 23.863 7.562 -15.416 1.00 46.59 85 LEU A C 1
ATOM 700 O O . LEU A 1 85 ? 23.737 8.628 -16.013 1.00 46.59 85 LEU A O 1
ATOM 704 N N . GLY A 1 86 ? 23.815 7.471 -14.086 1.00 49.47 86 GLY A N 1
ATOM 705 C CA . GLY A 1 86 ? 23.957 8.634 -13.210 1.00 49.47 86 GLY A CA 1
ATOM 706 C C . GLY A 1 86 ? 22.681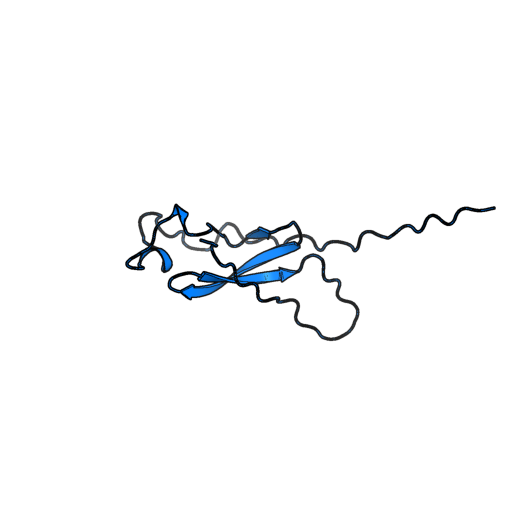 9.067 -12.495 1.00 49.47 86 GLY A C 1
ATOM 707 O O . GLY A 1 86 ? 21.939 9.921 -12.960 1.00 49.47 86 GLY A O 1
ATOM 708 N N . ALA A 1 87 ? 22.518 8.537 -11.282 1.00 54.28 87 ALA A N 1
ATOM 709 C CA . ALA A 1 87 ? 21.873 9.203 -10.152 1.00 54.28 87 ALA A CA 1
ATOM 710 C C . ALA A 1 87 ? 20.433 9.711 -10.352 1.00 54.28 87 ALA A C 1
ATOM 712 O O . ALA A 1 87 ? 20.196 10.914 -10.348 1.00 54.28 87 ALA A O 1
ATOM 713 N N . GLN A 1 88 ? 19.449 8.807 -10.333 1.00 51.16 88 GLN A N 1
ATOM 714 C CA . GLN A 1 88 ? 18.172 9.091 -9.665 1.00 51.16 88 GLN A CA 1
ATOM 715 C C . GLN A 1 88 ? 17.614 7.829 -9.005 1.00 51.16 88 GLN A C 1
ATOM 717 O O . GLN A 1 88 ? 17.569 6.769 -9.623 1.00 51.16 88 GLN A O 1
ATOM 722 N N . SER A 1 89 ? 17.168 7.971 -7.754 1.00 51.44 89 SER A N 1
ATOM 723 C CA . SER A 1 89 ? 16.544 6.912 -6.955 1.00 51.44 89 SER A CA 1
ATOM 724 C C . SER A 1 89 ? 15.464 6.159 -7.759 1.00 51.44 89 SER A C 1
ATOM 726 O O . SER A 1 89 ? 14.608 6.811 -8.368 1.00 51.44 89 SER A O 1
ATOM 728 N N . PRO A 1 90 ? 15.467 4.810 -7.776 1.00 56.28 90 PRO A N 1
ATOM 729 C CA . PRO A 1 90 ? 14.469 3.996 -8.482 1.00 56.28 90 PRO A CA 1
ATOM 730 C C . PRO A 1 90 ? 13.095 3.988 -7.787 1.00 56.28 90 PRO A C 1
ATOM 732 O O . PRO A 1 90 ? 12.169 3.317 -8.246 1.00 56.28 90 PRO A O 1
ATOM 735 N N . TYR A 1 91 ? 12.968 4.700 -6.667 1.00 58.09 91 TYR A N 1
ATOM 736 C CA . TYR A 1 91 ? 11.762 4.755 -5.857 1.00 58.09 91 TYR A CA 1
ATOM 737 C C . TYR A 1 91 ? 10.923 5.975 -6.230 1.00 58.09 91 TYR A C 1
ATOM 739 O O . TYR A 1 91 ? 11.393 7.111 -6.168 1.00 58.09 91 TYR A O 1
ATOM 747 N N . SER A 1 92 ? 9.671 5.721 -6.603 1.00 63.53 92 SER A N 1
ATOM 748 C CA . SER A 1 92 ? 8.667 6.748 -6.889 1.00 63.53 92 SER A CA 1
ATOM 749 C C . SER A 1 92 ? 7.584 6.691 -5.811 1.00 63.53 92 SER A C 1
ATOM 751 O O . SER A 1 92 ? 7.123 5.604 -5.467 1.00 63.53 92 SER A O 1
ATOM 753 N N . TYR A 1 93 ? 7.181 7.846 -5.276 1.00 54.09 93 TYR A N 1
ATOM 754 C CA . TYR A 1 93 ? 6.083 7.944 -4.311 1.00 54.09 93 TYR A CA 1
ATOM 755 C C . TYR A 1 93 ? 4.771 8.136 -5.067 1.00 54.09 93 TYR A C 1
ATOM 757 O O . TYR A 1 93 ? 4.599 9.136 -5.761 1.00 54.09 93 TYR A O 1
ATOM 765 N N . THR A 1 94 ? 3.842 7.195 -4.933 1.00 53.25 94 THR A N 1
ATOM 766 C CA . THR A 1 94 ? 2.477 7.340 -5.449 1.00 53.25 94 THR A CA 1
ATOM 767 C C . THR A 1 94 ? 1.508 7.326 -4.274 1.00 53.25 94 THR A C 1
ATOM 769 O O . THR A 1 94 ? 1.584 6.471 -3.392 1.00 53.25 94 THR A O 1
ATOM 772 N N . LYS A 1 95 ? 0.621 8.323 -4.226 1.00 44.28 95 LYS A N 1
ATOM 773 C CA . LYS A 1 95 ? -0.484 8.378 -3.270 1.00 44.28 95 LYS A CA 1
ATOM 774 C C . LYS A 1 95 ? -1.723 7.875 -4.001 1.00 44.28 95 LYS A C 1
ATOM 776 O O . LYS A 1 95 ? -2.182 8.538 -4.924 1.00 44.28 95 LYS A O 1
ATOM 781 N N . ALA A 1 96 ? -2.238 6.712 -3.615 1.00 51.66 96 ALA A N 1
ATOM 782 C CA . ALA A 1 96 ? -3.572 6.303 -4.031 1.00 51.66 96 ALA A CA 1
ATOM 783 C C . ALA A 1 96 ? -4.581 7.083 -3.173 1.00 51.66 96 ALA A C 1
ATOM 785 O O . ALA A 1 96 ? -4.520 7.029 -1.944 1.00 51.66 96 ALA A O 1
ATOM 786 N N . GLN A 1 97 ? -5.445 7.870 -3.812 1.00 38.56 97 GLN A N 1
ATOM 787 C CA . GLN A 1 97 ? -6.616 8.474 -3.179 1.00 38.56 97 GLN A CA 1
ATOM 788 C C . GLN A 1 97 ? -7.835 7.683 -3.646 1.00 38.56 97 GLN A C 1
ATOM 790 O O . GLN A 1 97 ? -8.023 7.533 -4.854 1.00 38.56 97 GLN A O 1
ATOM 795 N N . SER A 1 98 ? -8.642 7.177 -2.713 1.00 47.25 98 SER A N 1
ATOM 796 C CA . SER A 1 98 ? -10.005 6.764 -3.036 1.00 47.25 98 SER A CA 1
ATOM 797 C C . SER A 1 98 ? -10.795 8.030 -3.388 1.00 47.25 98 SER A C 1
ATOM 799 O O . SER A 1 98 ? -10.801 9.011 -2.643 1.00 47.25 98 SER A O 1
ATOM 801 N N . GLY A 1 99 ? -11.341 8.061 -4.603 1.00 43.44 99 GLY A N 1
ATOM 802 C CA . GLY A 1 99 ? -12.230 9.122 -5.064 1.00 43.44 99 GLY A CA 1
ATOM 803 C C . GLY A 1 99 ? -13.647 8.857 -4.567 1.00 43.44 99 GLY A C 1
ATOM 804 O O . GLY A 1 99 ? -14.084 7.711 -4.589 1.00 43.44 99 GLY A O 1
ATOM 805 N N . THR A 1 100 ? -14.309 9.922 -4.114 1.00 38.97 100 THR A N 1
ATOM 806 C CA . THR A 1 100 ? -15.736 9.990 -3.749 1.00 38.97 100 THR A CA 1
ATOM 807 C C . THR A 1 100 ? -16.668 9.566 -4.868 1.00 38.97 100 THR A C 1
ATOM 809 O O . THR A 1 100 ? -16.373 9.972 -6.018 1.00 38.97 100 THR A O 1
#

InterPro domains:
  IPR011009 Protein kinase-like domain superfamily [SSF56112] (32-80)

Organism: NCBI:txid114810

Mean predicted aligned error: 12.16 Å

Radius of gyration: 18.76 Å; Cα contacts (8 Å, |Δi|>4): 115; chains: 1; bounding box: 40×29×65 Å